Protein AF-A0AA37LDM5-F1 (afdb_monomer_lite)

Structure (mmCIF, N/CA/C/O backbone):
data_AF-A0AA37LDM5-F1
#
_entry.id   AF-A0AA37LDM5-F1
#
loop_
_atom_site.group_PDB
_atom_site.id
_atom_site.type_symbol
_atom_site.label_atom_id
_atom_site.label_alt_id
_atom_site.label_comp_id
_atom_site.label_asym_id
_atom_site.label_entity_id
_atom_site.label_seq_id
_atom_site.pdbx_PDB_ins_code
_atom_site.Cartn_x
_atom_site.Cartn_y
_atom_site.Cartn_z
_atom_site.occupancy
_atom_site.B_iso_or_equiv
_atom_site.auth_seq_id
_atom_site.auth_comp_id
_atom_site.auth_asym_id
_atom_site.auth_atom_id
_atom_site.pdbx_PDB_model_num
ATOM 1 N N . MET A 1 1 ? 12.676 -29.948 -19.948 1.00 47.53 1 MET A N 1
ATOM 2 C CA . MET A 1 1 ? 13.229 -28.910 -19.049 1.00 47.53 1 MET A CA 1
ATOM 3 C C . MET A 1 1 ? 12.174 -27.832 -18.884 1.00 47.53 1 MET A C 1
ATOM 5 O O . MET A 1 1 ? 11.553 -27.519 -19.894 1.00 47.53 1 MET A O 1
ATOM 9 N N . PRO A 1 2 ? 11.917 -27.306 -17.676 1.00 61.34 2 PRO A N 1
ATOM 10 C CA . PRO A 1 2 ? 11.015 -26.173 -17.543 1.00 61.34 2 PRO A CA 1
ATOM 11 C C . PRO A 1 2 ? 11.703 -24.955 -18.166 1.00 61.34 2 PRO A C 1
ATOM 13 O O . PRO A 1 2 ? 12.870 -24.691 -17.882 1.00 61.34 2 PRO A O 1
ATOM 16 N N . SER A 1 3 ? 11.011 -24.267 -19.069 1.00 60.44 3 SER A N 1
ATOM 17 C CA . SER A 1 3 ? 11.489 -23.032 -19.685 1.00 60.44 3 SER A CA 1
ATOM 18 C C . SER A 1 3 ? 11.637 -21.970 -18.599 1.00 60.44 3 SER A C 1
ATOM 20 O O . SER A 1 3 ? 10.639 -21.466 -18.083 1.00 60.44 3 SER A O 1
ATOM 22 N N . VAL A 1 4 ? 12.879 -21.661 -18.225 1.00 72.94 4 VAL A N 1
ATOM 23 C CA . VAL A 1 4 ? 13.186 -20.502 -17.386 1.00 72.94 4 VAL A CA 1
ATOM 24 C C . VAL A 1 4 ? 12.863 -19.275 -18.227 1.00 72.94 4 VAL A C 1
ATOM 26 O O . VAL A 1 4 ? 13.535 -19.007 -19.219 1.00 72.94 4 VAL A O 1
ATOM 29 N N . TRP A 1 5 ? 11.782 -18.587 -17.874 1.00 78.44 5 TRP A N 1
ATOM 30 C CA . TRP A 1 5 ? 11.443 -17.316 -18.491 1.00 78.44 5 TRP A CA 1
ATOM 31 C C . TRP A 1 5 ? 12.471 -16.268 -18.040 1.00 78.44 5 TRP A C 1
ATOM 33 O O . TRP A 1 5 ? 12.741 -16.133 -16.845 1.00 78.44 5 TRP A O 1
ATOM 43 N N . LEU A 1 6 ? 13.078 -15.579 -19.006 1.00 83.06 6 LEU A N 1
ATOM 44 C CA . LEU A 1 6 ? 14.043 -14.503 -18.800 1.00 83.06 6 LEU A CA 1
ATOM 45 C C . LEU A 1 6 ? 13.533 -13.267 -19.548 1.00 83.06 6 LEU A C 1
ATOM 47 O O . LEU A 1 6 ? 13.107 -13.417 -20.693 1.00 83.06 6 LEU A O 1
ATOM 51 N N . PRO A 1 7 ? 13.585 -12.075 -18.936 1.00 85.88 7 PRO A N 1
ATOM 52 C CA . PRO A 1 7 ? 13.215 -10.840 -19.611 1.00 85.88 7 PRO A CA 1
ATOM 53 C C . PRO A 1 7 ? 14.197 -10.528 -20.746 1.00 85.88 7 PRO A C 1
ATOM 55 O O . PRO A 1 7 ? 15.407 -10.725 -20.609 1.00 85.88 7 PRO A O 1
ATOM 58 N N . GLU A 1 8 ? 13.672 -10.012 -21.850 1.00 85.06 8 GLU A N 1
ATOM 59 C CA . GLU A 1 8 ? 14.411 -9.643 -23.057 1.00 85.06 8 GLU A CA 1
ATOM 60 C C . GLU A 1 8 ? 15.287 -8.403 -22.840 1.00 85.06 8 GLU A C 1
ATOM 62 O O . GLU A 1 8 ? 16.332 -8.255 -23.475 1.00 85.06 8 GLU A O 1
ATOM 67 N N . ASN A 1 9 ? 14.883 -7.510 -21.931 1.00 85.88 9 ASN A N 1
ATOM 68 C CA . ASN A 1 9 ? 15.620 -6.296 -21.582 1.00 85.88 9 ASN A CA 1
ATOM 69 C C . ASN A 1 9 ? 15.359 -5.847 -20.133 1.00 85.88 9 ASN A C 1
ATOM 71 O O . ASN A 1 9 ? 14.550 -6.428 -19.400 1.00 85.88 9 ASN A O 1
ATOM 75 N N . GLY A 1 10 ? 16.083 -4.816 -19.686 1.00 86.38 10 GLY A N 1
ATOM 76 C CA . GLY A 1 10 ? 15.958 -4.337 -18.310 1.00 86.38 10 GLY A CA 1
ATOM 77 C C . GLY A 1 10 ? 14.635 -3.626 -18.050 1.00 86.38 10 GLY A C 1
ATOM 78 O O . GLY A 1 10 ? 14.111 -3.732 -16.943 1.00 86.38 10 GLY A O 1
ATOM 79 N N . THR A 1 11 ? 14.057 -2.967 -19.053 1.00 88.31 11 THR A N 1
ATOM 80 C CA . THR A 1 11 ? 12.714 -2.384 -18.949 1.00 88.31 11 THR A CA 1
ATOM 81 C C . THR A 1 11 ? 11.658 -3.440 -18.643 1.00 88.31 11 THR A C 1
ATOM 83 O O . THR A 1 11 ? 10.871 -3.283 -17.709 1.00 88.31 11 THR A O 1
ATOM 86 N N . GLU A 1 12 ? 11.684 -4.557 -19.363 1.00 89.00 12 GLU A N 1
ATOM 87 C CA . GLU A 1 12 ? 10.785 -5.677 -19.129 1.00 89.00 12 GLU A CA 1
ATOM 88 C C . GLU A 1 12 ? 10.995 -6.253 -17.723 1.00 89.00 12 GLU A C 1
ATOM 90 O O . GLU A 1 12 ? 10.038 -6.389 -16.960 1.00 89.00 12 GLU A O 1
ATOM 95 N N . PHE A 1 13 ? 12.247 -6.492 -17.316 1.00 90.25 13 PHE A N 1
ATOM 96 C CA . PHE A 1 13 ? 12.552 -6.934 -15.952 1.00 90.25 13 PHE A CA 1
ATOM 97 C C . PHE A 1 13 ? 11.945 -6.006 -14.886 1.00 90.25 13 PHE A C 1
ATOM 99 O O . PHE A 1 13 ? 11.309 -6.480 -13.942 1.00 90.25 13 PHE A O 1
ATOM 106 N N . LEU A 1 14 ? 12.122 -4.689 -15.033 1.00 90.56 14 LEU A N 1
ATOM 107 C CA . LEU A 1 14 ? 11.607 -3.700 -14.084 1.00 90.56 14 LEU A CA 1
ATOM 108 C C . LEU A 1 14 ? 10.083 -3.709 -14.026 1.00 90.56 14 LEU A C 1
ATOM 110 O O . LEU A 1 14 ? 9.523 -3.622 -12.934 1.00 90.56 14 LEU A O 1
ATOM 114 N N . HIS A 1 15 ? 9.418 -3.871 -15.169 1.00 91.81 15 HIS A N 1
ATOM 115 C CA . HIS A 1 15 ? 7.968 -3.996 -15.228 1.00 91.81 15 HIS A CA 1
ATOM 116 C C . HIS A 1 15 ? 7.477 -5.185 -14.388 1.00 91.81 15 HIS A C 1
ATOM 118 O O . HIS A 1 15 ? 6.611 -5.028 -13.519 1.00 91.81 15 HIS A O 1
ATOM 124 N N . TYR A 1 16 ? 8.053 -6.375 -14.601 1.00 91.25 16 TYR A N 1
ATOM 125 C CA . TYR A 1 16 ? 7.683 -7.570 -13.835 1.00 91.25 16 TYR A CA 1
ATOM 126 C C . TYR A 1 16 ? 8.035 -7.440 -12.357 1.00 91.25 16 TYR A C 1
ATOM 128 O O . TYR A 1 16 ? 7.239 -7.832 -11.505 1.00 91.25 16 TYR A O 1
ATOM 136 N N . PHE A 1 17 ? 9.189 -6.853 -12.040 1.00 91.56 17 PHE A N 1
ATOM 137 C CA . PHE A 1 17 ? 9.592 -6.604 -10.663 1.00 91.56 17 PHE A CA 1
ATOM 138 C C . PHE A 1 17 ? 8.591 -5.693 -9.939 1.00 91.56 17 PHE A C 1
ATOM 140 O O . PHE A 1 17 ? 8.071 -6.078 -8.891 1.00 91.56 17 PHE A O 1
ATOM 147 N N . ILE A 1 18 ? 8.264 -4.523 -10.502 1.00 93.38 18 ILE A N 1
ATOM 148 C CA . ILE A 1 18 ? 7.307 -3.579 -9.899 1.00 93.38 18 ILE A CA 1
ATOM 149 C C . ILE A 1 18 ? 5.932 -4.239 -9.758 1.00 93.38 18 ILE A C 1
ATOM 151 O O . ILE A 1 18 ? 5.321 -4.154 -8.694 1.00 93.38 18 ILE A O 1
ATOM 155 N N . SER A 1 19 ? 5.474 -4.956 -10.786 1.00 92.44 19 SER A N 1
ATOM 156 C CA . SER A 1 19 ? 4.191 -5.668 -10.762 1.00 92.44 19 SER A CA 1
ATOM 157 C C . SER A 1 19 ? 4.141 -6.760 -9.689 1.00 92.44 19 SER A C 1
ATOM 159 O O . SER A 1 19 ? 3.149 -6.890 -8.970 1.00 92.44 19 SER A O 1
ATOM 161 N N . HIS A 1 20 ? 5.221 -7.525 -9.522 1.00 93.25 20 HIS A N 1
ATOM 162 C CA . HIS A 1 20 ? 5.301 -8.559 -8.494 1.00 93.25 20 HIS A CA 1
ATOM 163 C C . HIS A 1 20 ? 5.306 -7.953 -7.086 1.00 93.25 20 HIS A C 1
ATOM 165 O O . HIS A 1 20 ? 4.550 -8.383 -6.212 1.00 93.25 20 HIS A O 1
ATOM 171 N N . VAL A 1 21 ? 6.103 -6.902 -6.872 1.00 94.31 21 VAL A N 1
ATOM 172 C CA . VAL A 1 21 ? 6.137 -6.178 -5.596 1.00 94.31 21 VAL A CA 1
ATOM 173 C C . VAL A 1 21 ? 4.767 -5.560 -5.293 1.00 94.31 21 VAL A C 1
ATOM 175 O O . VAL A 1 21 ? 4.311 -5.652 -4.153 1.00 94.31 21 VAL A O 1
ATOM 178 N N . LYS A 1 22 ? 4.070 -5.013 -6.303 1.00 94.75 22 LYS A N 1
ATOM 179 C CA . LYS A 1 22 ? 2.686 -4.522 -6.190 1.00 94.75 22 LYS A CA 1
ATOM 180 C C . LYS A 1 22 ? 1.765 -5.603 -5.643 1.00 94.75 22 LYS A C 1
ATOM 182 O O . LYS A 1 22 ? 1.091 -5.384 -4.642 1.00 94.75 22 LYS A O 1
ATOM 187 N N . SER A 1 23 ? 1.759 -6.769 -6.286 1.00 94.88 23 SER A N 1
ATOM 188 C CA . SER A 1 23 ? 0.888 -7.884 -5.913 1.00 94.88 23 SER A CA 1
ATOM 189 C C . SER A 1 23 ? 1.120 -8.333 -4.471 1.00 94.88 23 SER A C 1
ATOM 191 O O . SER A 1 23 ? 0.160 -8.559 -3.738 1.00 94.88 23 SER A O 1
ATOM 193 N N . ASN A 1 24 ? 2.381 -8.421 -4.043 1.00 95.25 24 ASN A N 1
ATOM 194 C CA . ASN A 1 24 ? 2.719 -8.813 -2.675 1.00 95.25 24 ASN A CA 1
ATOM 195 C C . ASN A 1 24 ? 2.246 -7.775 -1.649 1.00 95.25 24 ASN A C 1
ATOM 197 O O . ASN A 1 24 ? 1.710 -8.144 -0.606 1.00 95.25 24 ASN A O 1
ATOM 201 N N . TRP A 1 25 ? 2.398 -6.484 -1.952 1.00 94.94 25 TRP A N 1
ATOM 202 C CA . TRP A 1 25 ? 1.883 -5.414 -1.098 1.00 94.94 25 TRP A CA 1
ATOM 203 C C . TRP A 1 25 ? 0.362 -5.424 -0.998 1.00 94.94 25 TRP A C 1
ATOM 205 O O . TRP A 1 25 ? -0.169 -5.298 0.101 1.00 94.94 25 TRP A O 1
ATOM 215 N N . LEU A 1 26 ? -0.341 -5.607 -2.115 1.00 94.25 26 LEU A N 1
ATOM 216 C CA . LEU A 1 26 ? -1.801 -5.678 -2.110 1.00 94.25 26 LEU A CA 1
ATOM 217 C C . LEU A 1 26 ? -2.294 -6.872 -1.287 1.00 94.25 26 LEU A C 1
ATOM 219 O O . LEU A 1 26 ? -3.147 -6.690 -0.425 1.00 94.25 26 LEU A O 1
ATOM 2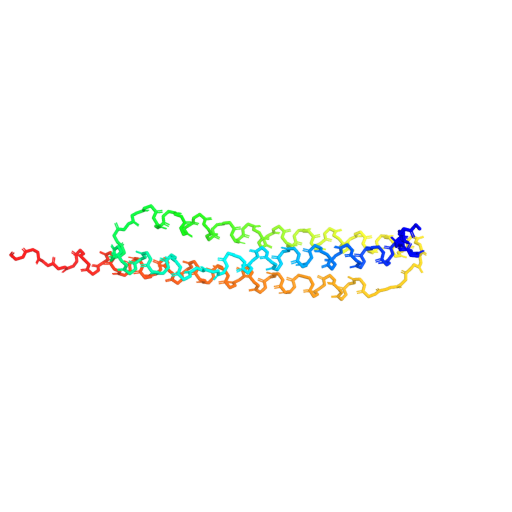23 N N . ALA A 1 27 ? -1.693 -8.052 -1.467 1.00 93.12 27 ALA A N 1
ATOM 224 C CA . ALA A 1 27 ? -2.016 -9.233 -0.667 1.00 93.12 27 ALA A CA 1
ATOM 225 C C . ALA A 1 27 ? -1.743 -9.012 0.830 1.00 93.12 27 ALA A C 1
ATOM 227 O O . ALA A 1 27 ? -2.547 -9.408 1.675 1.00 93.12 27 ALA A O 1
ATOM 228 N N . TYR A 1 28 ? -0.635 -8.343 1.167 1.00 91.31 28 TYR A N 1
ATOM 229 C CA . TYR A 1 28 ? -0.334 -7.960 2.544 1.00 91.31 28 TYR A CA 1
ATOM 230 C C . TYR A 1 28 ? -1.405 -7.021 3.110 1.00 91.31 28 TYR A C 1
ATOM 232 O O . TYR A 1 28 ? -1.925 -7.281 4.193 1.00 91.31 28 TYR A O 1
ATOM 240 N N . CYS A 1 29 ? -1.767 -5.959 2.386 1.00 91.06 29 CYS A N 1
ATOM 241 C CA . CYS A 1 29 ? -2.806 -5.030 2.820 1.00 91.06 29 CYS A CA 1
ATOM 242 C C . CYS A 1 29 ? -4.161 -5.725 2.986 1.00 91.06 29 CYS A C 1
ATOM 244 O O . CYS A 1 29 ? -4.822 -5.515 3.995 1.00 91.06 29 CYS A O 1
ATOM 246 N N . ASP A 1 30 ? -4.554 -6.584 2.047 1.00 89.38 30 ASP A N 1
ATOM 247 C CA . ASP A 1 30 ? -5.822 -7.316 2.108 1.00 89.38 30 ASP A CA 1
ATOM 248 C C . ASP A 1 30 ? -5.884 -8.266 3.311 1.00 89.38 30 ASP A C 1
ATOM 250 O O . ASP A 1 30 ? -6.915 -8.348 3.978 1.00 89.38 30 ASP A O 1
ATOM 254 N N . ALA A 1 31 ? -4.769 -8.916 3.658 1.00 86.62 31 ALA A N 1
ATOM 255 C CA . ALA A 1 31 ? -4.682 -9.751 4.855 1.00 86.62 31 ALA A CA 1
ATOM 256 C C . ALA A 1 31 ? -4.842 -8.950 6.162 1.00 86.62 31 ALA A C 1
ATOM 258 O O . ALA A 1 31 ? -5.332 -9.493 7.150 1.00 86.62 31 ALA A O 1
ATOM 259 N N . HIS A 1 32 ? -4.458 -7.669 6.169 1.00 83.62 32 HIS A N 1
ATOM 260 C CA . HIS A 1 32 ? -4.577 -6.785 7.336 1.00 83.62 32 HIS A CA 1
ATOM 261 C C . HIS A 1 32 ? -5.881 -5.972 7.345 1.00 83.62 32 HIS A C 1
ATOM 263 O O . HIS A 1 32 ? -6.305 -5.520 8.401 1.00 83.62 32 HIS A O 1
ATOM 269 N N . LEU A 1 33 ? -6.565 -5.837 6.202 1.00 74.00 33 LEU A N 1
ATOM 270 C CA . LEU A 1 33 ? -7.911 -5.255 6.109 1.00 74.00 33 LEU A CA 1
ATOM 271 C C . LEU A 1 33 ? -8.993 -6.174 6.699 1.00 74.00 33 LEU A C 1
ATOM 273 O O . LEU A 1 33 ? -10.123 -5.728 6.893 1.00 74.00 33 LEU A O 1
ATOM 277 N N . ALA A 1 34 ? -8.674 -7.438 7.006 1.00 60.22 34 ALA A N 1
ATOM 278 C CA . ALA A 1 34 ? -9.574 -8.437 7.598 1.00 60.22 34 ALA A CA 1
ATOM 279 C C . ALA A 1 34 ? -9.930 -8.156 9.076 1.00 60.22 34 ALA A C 1
ATOM 281 O O . ALA A 1 34 ? -10.088 -9.058 9.903 1.00 60.22 34 ALA A O 1
ATOM 282 N N . ASP A 1 35 ? -10.110 -6.885 9.404 1.00 64.44 35 ASP A N 1
ATOM 283 C CA . ASP A 1 35 ? -10.212 -6.351 10.749 1.00 64.44 35 ASP A CA 1
ATOM 284 C C . ASP A 1 35 ? -11.635 -6.398 11.344 1.00 64.44 35 ASP A C 1
ATOM 286 O O . ASP A 1 35 ? -12.040 -5.672 12.256 1.00 64.44 35 ASP A O 1
ATOM 290 N N . VAL A 1 36 ? -12.440 -7.332 10.837 1.00 60.94 36 VAL A N 1
ATOM 291 C CA . VAL A 1 36 ? -13.718 -7.705 11.456 1.00 60.94 36 VAL A CA 1
ATOM 292 C C . VAL A 1 36 ? -13.479 -8.192 12.891 1.00 60.94 36 VAL A C 1
ATOM 294 O O . VAL A 1 36 ? -14.352 -8.069 13.752 1.00 60.94 36 VAL A O 1
ATOM 297 N N . ASN A 1 37 ? -12.287 -8.728 13.164 1.00 69.56 37 ASN A N 1
ATOM 298 C CA . ASN A 1 37 ? -11.924 -9.238 14.473 1.00 69.56 37 ASN A CA 1
ATOM 299 C C . ASN A 1 37 ? -11.639 -8.126 15.496 1.00 69.56 37 ASN A C 1
ATOM 301 O O . ASN A 1 37 ? -12.166 -8.263 16.600 1.00 69.56 37 ASN A O 1
ATOM 305 N N . LEU A 1 38 ? -10.925 -7.027 15.182 1.00 73.50 38 LEU A N 1
ATOM 306 C CA . LEU A 1 38 ? -10.717 -5.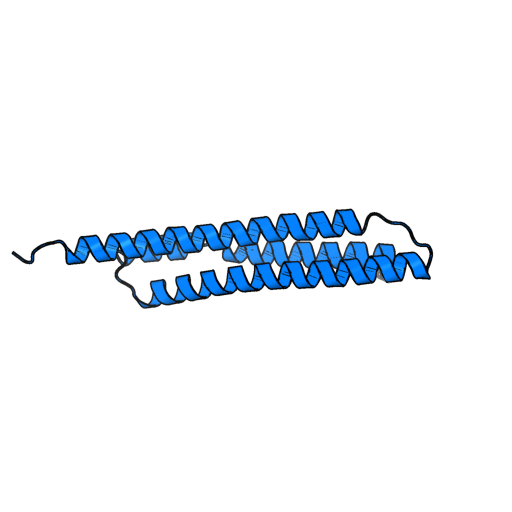964 16.183 1.00 73.50 38 LEU A CA 1
ATOM 307 C C . LEU A 1 38 ? -12.011 -5.190 16.443 1.00 73.50 38 LEU A C 1
ATOM 309 O O . LEU A 1 38 ? -12.342 -4.957 17.603 1.00 73.50 38 LEU A O 1
ATOM 313 N N . ARG A 1 39 ? -12.832 -4.898 15.417 1.00 72.19 39 ARG A N 1
ATOM 314 C CA . ARG A 1 39 ? -14.178 -4.321 15.647 1.00 72.19 39 ARG A CA 1
ATOM 315 C C . ARG A 1 39 ? -15.027 -5.202 16.567 1.00 72.19 39 ARG A C 1
ATOM 317 O O . ARG A 1 39 ? -15.653 -4.697 17.498 1.00 72.19 39 ARG A O 1
ATOM 324 N N . ARG A 1 40 ? -15.035 -6.522 16.346 1.00 75.62 40 ARG A N 1
ATOM 325 C CA . ARG A 1 40 ? -15.748 -7.468 17.219 1.00 75.62 40 ARG A CA 1
ATOM 326 C C . ARG A 1 40 ? -15.171 -7.472 18.636 1.00 75.62 40 ARG A C 1
ATOM 328 O O . ARG A 1 40 ? -15.940 -7.528 19.589 1.00 75.62 40 ARG A O 1
ATOM 335 N N . GLN A 1 41 ? -13.850 -7.391 18.789 1.00 77.62 41 GLN A N 1
ATOM 336 C CA . GLN A 1 41 ? -13.204 -7.297 20.100 1.00 77.62 41 GLN A CA 1
ATOM 337 C C . GLN A 1 41 ? -13.574 -6.007 20.837 1.00 77.62 41 GLN A C 1
ATOM 339 O O . GLN A 1 41 ? -13.887 -6.085 22.021 1.00 77.62 41 GLN A O 1
ATOM 344 N N . VAL A 1 42 ? -13.626 -4.851 20.164 1.00 76.25 42 VAL A N 1
ATOM 345 C CA . VAL A 1 42 ? -14.103 -3.592 20.770 1.00 76.25 42 VAL A CA 1
ATOM 346 C C . VAL A 1 42 ? -15.530 -3.743 21.282 1.00 76.25 42 VAL A C 1
ATOM 348 O O . VAL A 1 42 ? -15.803 -3.399 22.428 1.00 76.25 42 VAL A O 1
ATOM 351 N N . ILE A 1 43 ? -16.432 -4.291 20.461 1.00 74.00 43 ILE A N 1
ATOM 352 C CA . ILE A 1 43 ? -17.833 -4.503 20.854 1.00 74.00 43 ILE A CA 1
ATOM 353 C C . ILE A 1 43 ? -17.914 -5.458 22.053 1.00 74.00 43 ILE A C 1
ATOM 355 O O . ILE A 1 43 ? -18.578 -5.155 23.039 1.00 74.00 43 ILE A O 1
ATOM 359 N N . ASN A 1 44 ? -17.200 -6.586 22.004 1.00 79.38 44 ASN A N 1
ATOM 360 C CA . ASN A 1 44 ? -17.236 -7.602 23.059 1.00 79.38 44 ASN A CA 1
ATOM 361 C C . ASN A 1 44 ? -16.598 -7.131 24.375 1.00 79.38 44 ASN A C 1
ATOM 363 O O . ASN A 1 44 ? -17.042 -7.529 25.447 1.00 79.38 44 ASN A O 1
ATOM 367 N N . SER A 1 45 ? -15.560 -6.297 24.300 1.00 79.00 45 SER A N 1
ATOM 368 C CA . SER A 1 45 ? -14.898 -5.694 25.465 1.00 79.00 45 SER A CA 1
ATOM 369 C C . SER A 1 45 ? -15.574 -4.403 25.933 1.00 79.00 45 SER A C 1
ATOM 371 O O . SER A 1 45 ? -15.107 -3.781 26.887 1.00 79.00 45 SER A O 1
ATOM 373 N N . ASN A 1 46 ? -16.651 -3.976 25.262 1.00 73.62 46 ASN A N 1
ATOM 374 C CA . ASN A 1 46 ? -17.333 -2.703 25.486 1.00 73.62 46 ASN A CA 1
ATOM 375 C C . ASN A 1 46 ? -16.356 -1.506 25.511 1.00 73.62 46 ASN A C 1
ATOM 377 O O . ASN A 1 46 ? -16.434 -0.629 26.372 1.00 73.62 46 ASN A O 1
ATOM 381 N N . GLY A 1 47 ? -15.350 -1.539 24.628 1.00 70.50 47 GLY A N 1
ATOM 382 C CA . GLY A 1 47 ? -14.287 -0.533 24.531 1.00 70.50 47 GLY A CA 1
ATOM 383 C C . GLY A 1 47 ? -13.407 -0.385 25.777 1.00 70.50 47 GLY A C 1
ATOM 384 O O . GLY A 1 47 ? -12.720 0.622 25.913 1.00 70.50 47 GLY A O 1
ATOM 385 N N . SER A 1 48 ? -13.432 -1.350 26.700 1.00 75.06 48 SER A N 1
ATOM 386 C CA . SER A 1 48 ? -12.719 -1.257 27.980 1.00 75.06 48 SER A CA 1
ATOM 387 C C . SER A 1 48 ? -11.332 -1.902 27.964 1.00 75.06 48 SER A C 1
A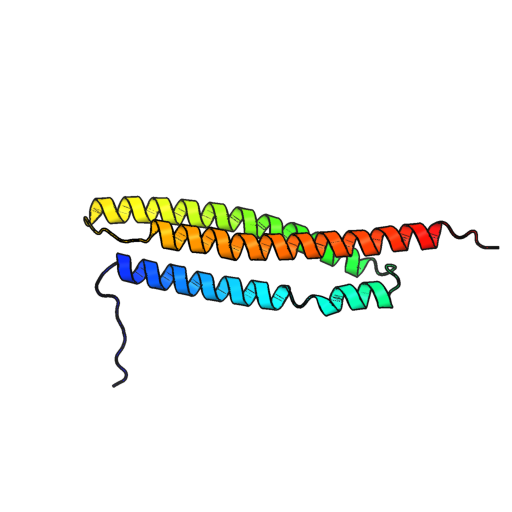TOM 389 O O . SER A 1 48 ? -10.646 -1.845 28.980 1.00 75.06 48 SER A O 1
ATOM 391 N N . ASP A 1 49 ? -10.917 -2.511 26.848 1.00 81.00 49 ASP A N 1
ATOM 392 C CA . ASP A 1 49 ? -9.603 -3.145 26.704 1.00 81.00 49 ASP A CA 1
ATOM 393 C C . ASP A 1 49 ? -8.510 -2.113 26.338 1.00 81.00 49 ASP A C 1
ATOM 395 O O . ASP A 1 49 ? -8.478 -1.621 25.204 1.00 81.00 49 ASP A O 1
ATOM 399 N N . PRO A 1 50 ? -7.579 -1.780 27.255 1.00 75.06 50 PRO A N 1
ATOM 400 C CA . PRO A 1 50 ? -6.513 -0.820 26.983 1.00 75.06 50 PRO A CA 1
ATOM 401 C C . PRO A 1 50 ? -5.432 -1.376 26.048 1.00 75.06 50 PRO A C 1
ATOM 403 O O . PRO A 1 50 ? -4.742 -0.598 25.390 1.00 75.06 50 PRO A O 1
ATOM 406 N N . GLN A 1 51 ? -5.252 -2.702 25.989 1.00 81.12 51 GLN A N 1
ATOM 407 C CA . GLN A 1 51 ? -4.262 -3.317 25.099 1.00 81.12 51 GLN A CA 1
ATOM 408 C C . GLN A 1 51 ? -4.691 -3.152 23.643 1.00 81.12 51 GLN A C 1
ATOM 410 O O . GLN A 1 51 ? -3.873 -2.785 22.804 1.00 81.12 51 GLN A O 1
ATOM 415 N N . LEU A 1 52 ? -5.989 -3.305 23.379 1.00 79.75 52 LEU A N 1
ATOM 416 C CA . LEU A 1 52 ? -6.587 -3.073 22.069 1.00 79.75 52 LEU A CA 1
ATOM 417 C C . LEU A 1 52 ? -6.368 -1.637 21.572 1.00 79.75 52 LEU A C 1
ATOM 419 O O . LEU A 1 52 ? -5.996 -1.438 20.418 1.00 79.75 52 LEU A O 1
ATOM 423 N N . LEU A 1 53 ? -6.532 -0.632 22.442 1.00 80.62 53 LEU A N 1
ATOM 424 C CA . LEU A 1 53 ? -6.248 0.763 22.087 1.00 80.62 53 LEU A CA 1
ATOM 425 C C . LEU A 1 53 ? -4.775 0.971 21.705 1.00 80.62 53 LEU A C 1
ATOM 427 O O . LEU A 1 53 ? -4.494 1.633 20.707 1.00 80.62 53 LEU A O 1
ATOM 431 N N . ASN A 1 54 ? -3.843 0.400 22.472 1.00 82.88 54 ASN A N 1
ATOM 432 C CA . ASN A 1 54 ? -2.416 0.503 22.168 1.00 82.88 54 ASN A CA 1
ATOM 433 C C . ASN A 1 54 ? -2.082 -0.143 20.819 1.00 82.88 54 ASN A C 1
ATOM 435 O O . ASN A 1 54 ? -1.411 0.487 20.006 1.00 82.88 54 ASN A O 1
ATOM 439 N N . THR A 1 55 ? -2.605 -1.342 20.542 1.00 84.12 55 THR A N 1
ATOM 440 C CA . THR A 1 55 ? -2.418 -2.015 19.247 1.00 84.12 55 THR A CA 1
ATOM 441 C C . THR A 1 55 ? -2.940 -1.168 18.087 1.00 84.12 55 THR A C 1
ATOM 443 O O . THR A 1 55 ? -2.242 -0.999 17.094 1.00 84.12 55 THR A O 1
ATOM 446 N N . LEU A 1 56 ? -4.119 -0.556 18.222 1.00 82.44 56 LEU A N 1
ATOM 447 C CA . LEU A 1 56 ? -4.685 0.295 17.170 1.00 82.44 56 LEU A CA 1
ATOM 448 C C . LEU A 1 56 ? -3.859 1.566 16.917 1.00 82.44 56 LEU A C 1
ATOM 450 O O . LEU A 1 56 ? -3.735 2.006 15.773 1.00 82.44 56 LEU A O 1
ATOM 454 N N 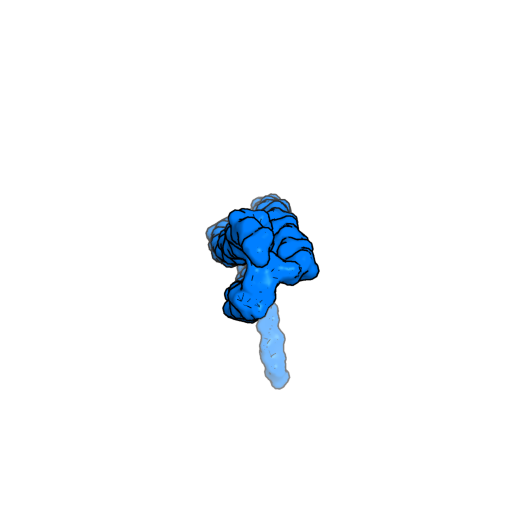. LEU A 1 57 ? -3.290 2.162 17.970 1.00 84.81 57 LEU A N 1
ATOM 455 C CA . LEU A 1 57 ? -2.389 3.311 17.845 1.00 84.81 57 LEU A CA 1
ATOM 456 C C . LEU A 1 57 ? -1.068 2.920 17.167 1.00 84.81 57 LEU A C 1
ATOM 458 O O . LEU A 1 57 ? -0.571 3.660 16.315 1.00 84.81 57 LEU A O 1
ATOM 462 N N . GLU A 1 58 ? -0.515 1.758 17.516 1.00 89.06 58 GLU A N 1
ATOM 463 C CA . GLU A 1 58 ? 0.672 1.195 16.865 1.00 89.06 58 GLU A CA 1
ATOM 464 C C . GLU A 1 58 ? 0.417 0.903 15.382 1.00 89.06 58 GLU A C 1
ATOM 466 O O . GLU A 1 58 ? 1.246 1.255 14.538 1.00 89.06 58 GLU A O 1
ATOM 471 N N . ASP A 1 59 ? -0.746 0.340 15.050 1.00 86.94 59 ASP A N 1
ATOM 472 C CA . ASP A 1 59 ? -1.160 0.088 13.671 1.00 86.94 59 ASP A CA 1
ATOM 473 C C . ASP A 1 59 ? -1.296 1.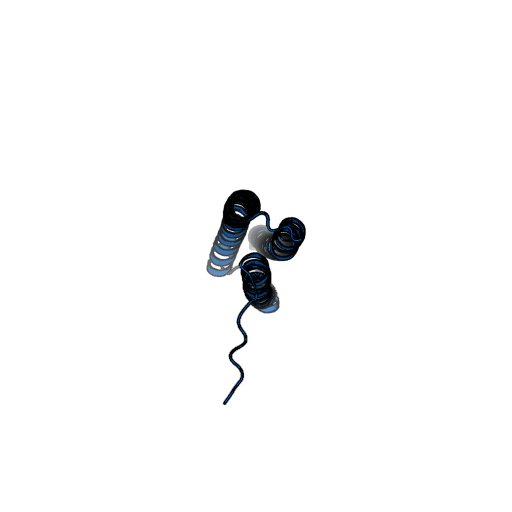393 12.877 1.00 86.94 59 ASP A C 1
ATOM 475 O O . ASP A 1 59 ? -0.714 1.512 11.798 1.00 86.94 59 ASP A O 1
ATOM 479 N N . GLY A 1 60 ? -1.948 2.423 13.429 1.00 86.25 60 GLY A N 1
ATOM 480 C CA . GLY A 1 60 ? -2.029 3.741 12.785 1.00 86.25 60 GLY A CA 1
ATOM 481 C C . GLY A 1 60 ? -0.646 4.335 12.476 1.00 86.25 60 GLY A C 1
ATOM 482 O O . GLY A 1 60 ? -0.368 4.770 11.355 1.00 86.25 60 GLY A O 1
ATOM 483 N N . LEU A 1 61 ? 0.285 4.279 13.438 1.00 89.94 61 LEU A N 1
ATOM 484 C CA . LEU A 1 61 ? 1.671 4.715 13.218 1.00 89.94 61 LEU A CA 1
ATOM 485 C C . LEU A 1 61 ? 2.379 3.887 12.137 1.00 89.94 61 LEU A C 1
ATOM 487 O O . LEU A 1 61 ? 3.129 4.433 11.318 1.00 89.94 61 LEU A O 1
ATOM 491 N N . LYS A 1 62 ? 2.145 2.575 12.115 1.00 92.56 62 LYS A N 1
ATOM 492 C CA . LYS A 1 62 ? 2.711 1.657 11.126 1.00 92.56 62 LYS A CA 1
ATOM 493 C C . LYS A 1 62 ? 2.229 1.988 9.712 1.00 92.56 62 LYS A C 1
ATOM 495 O O . LYS A 1 62 ? 3.063 2.059 8.805 1.00 92.56 62 LYS A O 1
ATOM 500 N N . TRP A 1 63 ? 0.939 2.256 9.515 1.00 92.88 63 TRP A N 1
ATOM 501 C CA . TRP A 1 63 ? 0.384 2.608 8.201 1.00 92.88 63 TRP A CA 1
ATOM 502 C C . TRP A 1 63 ? 0.940 3.929 7.674 1.00 92.88 63 TRP A C 1
ATOM 504 O O . TRP A 1 63 ? 1.373 3.997 6.520 1.00 92.88 63 TRP A O 1
ATOM 514 N N . LEU A 1 64 ? 1.053 4.944 8.535 1.00 90.69 64 LEU A N 1
ATOM 515 C CA . LEU A 1 64 ? 1.695 6.215 8.189 1.00 90.69 64 LEU A CA 1
ATOM 516 C C . LEU A 1 64 ? 3.161 6.026 7.779 1.00 90.69 64 LEU A C 1
ATOM 518 O O . LEU A 1 64 ? 3.616 6.596 6.782 1.00 90.69 64 LEU A O 1
ATOM 522 N N . ASN A 1 65 ? 3.904 5.196 8.512 1.00 94.69 65 ASN A N 1
ATOM 523 C CA . ASN A 1 65 ? 5.291 4.886 8.178 1.00 94.69 65 ASN A CA 1
ATOM 524 C C . ASN A 1 65 ? 5.393 4.178 6.816 1.00 94.69 65 ASN A C 1
ATOM 526 O O . ASN A 1 65 ? 6.213 4.558 5.978 1.00 94.69 65 ASN A O 1
ATOM 530 N N . TYR A 1 66 ? 4.523 3.204 6.539 1.00 95.31 66 TYR A N 1
ATOM 531 C CA . TYR A 1 66 ? 4.471 2.548 5.230 1.00 95.31 66 TYR A CA 1
ATOM 532 C C . TYR A 1 66 ? 4.110 3.514 4.104 1.00 95.31 66 TYR A C 1
ATOM 534 O O . TYR A 1 66 ? 4.738 3.460 3.047 1.00 95.31 66 TYR A O 1
ATOM 542 N N . ARG A 1 67 ? 3.197 4.466 4.329 1.00 94.06 67 ARG A N 1
ATOM 543 C CA . ARG A 1 67 ? 2.862 5.503 3.342 1.00 94.06 67 ARG A CA 1
ATOM 544 C C . ARG A 1 67 ? 4.075 6.364 2.989 1.00 94.06 67 ARG A C 1
ATOM 546 O O . ARG A 1 67 ? 4.341 6.613 1.812 1.00 94.06 67 ARG A O 1
ATOM 553 N N . GLN A 1 68 ? 4.859 6.764 3.991 1.00 95.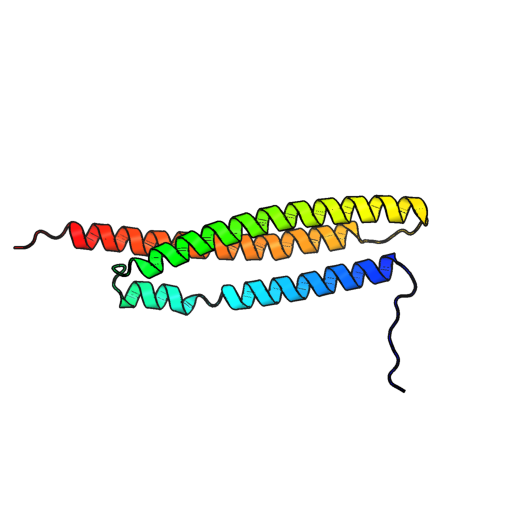06 68 GLN A N 1
ATOM 554 C CA . GLN A 1 68 ? 6.100 7.515 3.777 1.00 95.06 68 GLN A CA 1
ATOM 555 C C . GLN A 1 68 ? 7.160 6.685 3.044 1.00 95.06 68 GLN A C 1
ATOM 557 O O . GLN A 1 68 ? 7.823 7.185 2.131 1.00 95.06 68 GLN A O 1
ATOM 562 N N . GLN A 1 69 ? 7.331 5.418 3.428 1.00 95.38 69 GLN A N 1
ATOM 563 C CA . GLN A 1 69 ? 8.280 4.515 2.778 1.00 95.38 69 GLN A CA 1
ATOM 564 C C . GLN A 1 69 ? 7.903 4.245 1.323 1.00 95.38 69 GLN A C 1
ATOM 566 O O . GLN A 1 69 ? 8.790 4.259 0.472 1.00 95.38 69 GLN A O 1
ATOM 571 N N . LEU A 1 70 ? 6.609 4.090 1.025 1.00 96.00 70 LEU A N 1
ATOM 572 C CA . LEU A 1 70 ? 6.094 3.938 -0.331 1.00 96.00 70 LEU A CA 1
ATOM 573 C C . LEU A 1 70 ? 6.504 5.129 -1.205 1.00 96.00 70 LEU A C 1
ATOM 575 O O . LEU A 1 70 ? 7.085 4.925 -2.265 1.00 96.00 70 LEU A O 1
ATOM 579 N N . GLY A 1 71 ? 6.295 6.364 -0.735 1.00 95.44 71 GLY A N 1
ATOM 580 C CA . GLY A 1 71 ? 6.704 7.567 -1.472 1.00 95.44 71 GLY A CA 1
ATOM 581 C C . GLY A 1 71 ? 8.219 7.664 -1.693 1.00 95.44 71 GLY A C 1
ATOM 582 O O . GLY A 1 71 ? 8.680 8.014 -2.780 1.00 95.44 71 GLY A O 1
ATOM 583 N N . ARG A 1 72 ? 9.025 7.299 -0.688 1.00 96.25 72 ARG A N 1
ATOM 584 C CA . ARG A 1 72 ? 10.494 7.256 -0.828 1.00 96.25 72 ARG A CA 1
ATOM 585 C C . ARG A 1 72 ? 10.939 6.191 -1.827 1.00 96.25 72 ARG A C 1
ATOM 587 O O . ARG A 1 72 ? 11.862 6.429 -2.603 1.00 96.25 72 ARG A O 1
ATOM 594 N N . PHE A 1 73 ? 10.312 5.021 -1.788 1.00 93.56 73 PHE A N 1
ATOM 595 C CA . PHE A 1 73 ? 10.600 3.913 -2.687 1.00 93.56 73 PHE A CA 1
ATOM 596 C C . PHE A 1 73 ? 10.268 4.279 -4.134 1.00 93.56 73 PHE A C 1
ATOM 598 O O . PHE A 1 73 ? 11.130 4.144 -5.000 1.00 93.56 73 PHE A O 1
ATOM 605 N N . THR A 1 74 ? 9.076 4.824 -4.393 1.00 95.06 74 THR A N 1
ATOM 606 C CA . THR A 1 74 ? 8.683 5.220 -5.750 1.00 95.06 74 THR A CA 1
ATOM 607 C C . THR A 1 74 ? 9.536 6.359 -6.285 1.00 95.06 74 THR A C 1
ATOM 609 O O . THR A 1 74 ? 9.956 6.301 -7.434 1.00 95.06 74 THR A O 1
ATOM 612 N N . SER A 1 75 ? 9.911 7.337 -5.456 1.00 95.94 75 SER A N 1
ATOM 613 C CA . SER A 1 75 ? 10.871 8.367 -5.874 1.00 95.94 75 SER A CA 1
ATOM 614 C C . SER A 1 75 ? 12.202 7.757 -6.326 1.00 95.94 75 SER A C 1
ATOM 616 O O . SER A 1 75 ? 12.687 8.081 -7.407 1.00 95.94 75 SER A O 1
ATOM 618 N N . LYS A 1 76 ? 12.770 6.831 -5.541 1.00 95.69 76 LYS A N 1
ATOM 619 C CA . LYS A 1 76 ? 14.044 6.176 -5.879 1.00 95.69 76 LYS A CA 1
ATOM 620 C C . LYS A 1 76 ? 13.953 5.332 -7.149 1.00 95.69 76 LYS A C 1
ATOM 622 O O . LYS A 1 76 ? 14.880 5.359 -7.955 1.00 95.69 76 LYS A O 1
ATOM 627 N N . ILE A 1 77 ? 12.862 4.587 -7.334 1.00 93.62 77 ILE A N 1
ATOM 628 C CA . ILE A 1 77 ? 12.658 3.803 -8.558 1.00 93.62 77 ILE A CA 1
ATOM 629 C C . ILE A 1 77 ? 12.511 4.724 -9.765 1.00 93.62 77 ILE A C 1
ATOM 631 O O . ILE A 1 77 ? 13.116 4.455 -10.797 1.00 93.62 77 ILE A O 1
ATOM 635 N N . ARG A 1 78 ? 11.782 5.834 -9.639 1.00 94.62 78 ARG A N 1
ATOM 636 C CA . ARG A 1 78 ? 11.636 6.806 -10.725 1.00 94.62 78 ARG A CA 1
ATOM 637 C C . ARG A 1 78 ? 12.982 7.391 -11.153 1.00 94.62 78 ARG A C 1
ATOM 639 O O . ARG A 1 78 ? 13.269 7.472 -12.345 1.00 94.62 78 ARG A O 1
ATOM 646 N N . ASP A 1 79 ? 13.834 7.750 -10.195 1.00 94.69 79 ASP A N 1
ATOM 647 C CA . ASP A 1 79 ? 15.187 8.240 -10.486 1.00 94.69 79 ASP A CA 1
ATOM 648 C C . ASP A 1 79 ? 16.035 7.175 -11.195 1.00 94.69 79 ASP A C 1
ATOM 650 O O . ASP A 1 79 ? 16.764 7.473 -12.147 1.00 94.69 79 ASP A O 1
ATOM 654 N N . PHE A 1 80 ? 15.896 5.914 -10.777 1.00 92.44 80 PHE A N 1
ATOM 655 C CA . PHE A 1 80 ? 16.539 4.785 -11.437 1.00 92.44 80 PHE A CA 1
ATOM 656 C C . PHE A 1 80 ? 16.040 4.591 -12.876 1.00 92.44 80 PHE A C 1
ATOM 658 O O . PHE A 1 80 ? 16.870 4.517 -13.781 1.00 92.44 80 PHE A O 1
ATOM 665 N N . ILE A 1 81 ? 14.722 4.574 -13.109 1.00 91.38 81 ILE A N 1
ATOM 666 C CA . ILE A 1 81 ? 14.109 4.434 -14.442 1.00 91.38 81 ILE A CA 1
ATOM 667 C C . ILE A 1 81 ? 14.629 5.522 -15.381 1.00 91.38 81 ILE A C 1
ATOM 669 O O . ILE A 1 81 ? 15.066 5.217 -16.490 1.00 91.38 81 ILE A O 1
ATOM 673 N N . LYS A 1 82 ? 14.656 6.782 -14.932 1.00 91.06 82 LYS A N 1
ATOM 674 C CA . LYS A 1 82 ? 15.167 7.909 -15.729 1.00 91.06 82 LYS A CA 1
ATOM 675 C C . LYS A 1 82 ? 16.640 7.738 -16.094 1.00 91.06 82 LYS A C 1
ATOM 677 O O . LYS A 1 82 ? 17.023 7.955 -17.243 1.00 91.06 82 LYS A O 1
ATOM 682 N N . SER A 1 83 ? 17.468 7.346 -15.124 1.00 91.19 83 SER A N 1
ATOM 683 C CA . SER A 1 83 ? 18.898 7.094 -15.340 1.00 91.19 83 SER A CA 1
ATOM 684 C C . SER A 1 83 ? 19.130 5.940 -16.321 1.00 91.19 83 SER A C 1
ATOM 686 O O . SER A 1 83 ? 19.928 6.055 -17.252 1.00 91.19 83 SER A O 1
ATOM 688 N N . TYR A 1 84 ? 18.384 4.850 -16.147 1.00 89.12 84 TYR A N 1
ATOM 689 C CA . TYR A 1 84 ? 18.460 3.656 -16.976 1.00 89.12 84 TYR A CA 1
ATOM 690 C C . TYR A 1 84 ? 18.017 3.934 -18.420 1.00 89.12 84 TYR A C 1
ATOM 692 O O . TYR A 1 84 ? 18.791 3.698 -19.349 1.00 89.12 84 TYR A O 1
ATOM 700 N N . SER A 1 85 ? 16.837 4.535 -18.602 1.00 87.69 85 SER A N 1
ATOM 701 C CA . SER A 1 85 ? 16.276 4.887 -19.916 1.00 87.69 85 SER A CA 1
ATOM 702 C C . SER A 1 85 ? 17.214 5.812 -20.690 1.00 87.69 85 SER A C 1
ATOM 704 O O . SER A 1 85 ? 17.501 5.583 -21.862 1.00 87.69 85 SER A O 1
ATOM 706 N N . ARG A 1 86 ? 17.802 6.813 -20.015 1.00 88.19 86 ARG A N 1
ATOM 707 C CA . ARG A 1 86 ? 18.794 7.711 -20.626 1.00 88.19 86 ARG A CA 1
ATOM 708 C C . ARG A 1 86 ? 20.066 6.982 -21.062 1.00 88.19 86 ARG A C 1
ATOM 710 O O . ARG A 1 86 ? 20.659 7.356 -22.070 1.00 88.19 86 ARG A O 1
ATOM 717 N N . LYS A 1 87 ? 20.525 5.993 -20.290 1.00 90.62 87 LYS A N 1
ATOM 718 C CA . LYS A 1 87 ? 21.779 5.277 -20.555 1.00 90.62 87 LYS A CA 1
ATOM 719 C C . LYS A 1 87 ? 21.647 4.258 -21.686 1.00 90.62 87 LYS A C 1
ATOM 721 O O . LYS A 1 87 ? 22.583 4.118 -22.467 1.00 90.62 87 LYS A O 1
ATOM 726 N N . TYR A 1 88 ? 20.525 3.548 -21.749 1.00 86.75 88 TYR A N 1
ATOM 727 C CA . TYR A 1 88 ? 20.327 2.438 -22.686 1.00 86.75 88 TYR A CA 1
ATOM 728 C C . TYR A 1 88 ? 19.383 2.775 -23.848 1.00 86.75 88 TYR A C 1
ATOM 730 O O . TYR A 1 88 ? 19.182 1.938 -24.719 1.00 86.75 88 TYR A O 1
ATOM 738 N N . ASN A 1 89 ? 18.853 4.005 -23.895 1.00 83.31 89 ASN A N 1
ATOM 739 C CA . ASN A 1 89 ? 17.875 4.460 -24.890 1.00 83.31 89 ASN A CA 1
ATOM 740 C C . ASN A 1 89 ? 16.646 3.534 -24.985 1.00 83.31 89 ASN A C 1
ATOM 742 O O . ASN A 1 89 ? 16.031 3.397 -26.041 1.00 83.31 89 ASN A O 1
ATOM 746 N N . GLU A 1 90 ? 16.312 2.880 -23.872 1.00 81.75 90 GLU A N 1
ATOM 747 C CA . GLU A 1 90 ? 15.103 2.082 -23.738 1.00 81.75 90 GLU A CA 1
ATOM 748 C C . GLU A 1 90 ? 13.942 3.012 -23.391 1.00 81.75 90 GLU A C 1
ATOM 750 O O . GLU A 1 90 ? 14.067 3.909 -22.554 1.00 81.75 90 GLU A O 1
ATOM 755 N N . THR A 1 91 ? 12.814 2.803 -24.061 1.00 71.19 91 THR A N 1
ATOM 756 C CA . THR A 1 91 ? 11.563 3.509 -23.787 1.00 71.19 91 THR A CA 1
ATOM 757 C C . THR A 1 91 ? 10.525 2.477 -23.387 1.00 71.19 91 THR A C 1
ATOM 759 O O . THR A 1 91 ? 10.462 1.391 -23.960 1.00 71.19 91 THR A O 1
ATOM 762 N N . GLY A 1 92 ? 9.739 2.795 -22.370 1.00 72.50 92 GLY A N 1
ATOM 763 C CA . GLY A 1 92 ? 8.726 1.898 -21.849 1.00 72.50 92 GLY A CA 1
ATOM 764 C C . GLY A 1 92 ? 7.847 2.611 -20.845 1.00 72.50 92 GLY A C 1
ATOM 765 O O . GLY A 1 92 ? 8.185 3.687 -20.352 1.00 72.50 92 GLY A O 1
ATOM 766 N N . ASP A 1 93 ? 6.725 1.982 -20.531 1.00 83.81 93 ASP A N 1
ATOM 767 C CA . ASP A 1 93 ? 5.674 2.568 -19.707 1.00 83.81 93 ASP A CA 1
ATOM 768 C C . ASP A 1 93 ? 5.924 2.408 -18.193 1.00 83.81 93 ASP A C 1
ATOM 770 O O . ASP A 1 93 ? 5.028 2.195 -17.379 1.00 83.81 93 ASP A O 1
ATOM 774 N N . LEU A 1 94 ? 7.197 2.450 -17.789 1.00 88.50 94 LEU A N 1
ATOM 775 C CA . LEU A 1 94 ? 7.596 2.190 -16.405 1.00 88.50 94 LEU A CA 1
ATOM 776 C C . LEU A 1 94 ? 7.130 3.282 -15.440 1.00 88.50 94 LEU A C 1
ATOM 778 O O . LEU A 1 94 ? 6.911 2.989 -14.266 1.00 88.50 94 LEU A O 1
ATOM 782 N N . ASP A 1 95 ? 6.979 4.520 -15.918 1.00 89.75 95 ASP A N 1
ATOM 783 C CA . ASP A 1 95 ? 6.437 5.613 -15.111 1.00 89.75 95 ASP A CA 1
ATOM 784 C C . ASP A 1 95 ? 4.945 5.393 -14.811 1.00 89.75 95 ASP A C 1
ATOM 786 O O . ASP A 1 95 ? 4.555 5.509 -13.649 1.00 89.75 95 ASP A O 1
ATOM 790 N N . GLU A 1 96 ? 4.127 4.982 -15.790 1.00 90.69 96 GLU A N 1
ATOM 791 C CA . GLU A 1 96 ? 2.709 4.675 -15.544 1.00 90.69 96 GLU A CA 1
ATOM 792 C C . GLU A 1 96 ? 2.560 3.471 -14.610 1.00 90.69 96 GLU A C 1
ATOM 794 O O . GLU A 1 96 ? 1.797 3.515 -13.643 1.00 90.69 96 GLU A O 1
ATOM 799 N N . VAL A 1 97 ? 3.343 2.411 -14.827 1.00 92.12 97 VAL A N 1
ATOM 800 C CA . VAL A 1 97 ? 3.339 1.221 -13.961 1.00 92.12 97 VAL A CA 1
ATOM 801 C C . VAL A 1 97 ? 3.715 1.582 -12.522 1.00 92.12 97 VAL A C 1
ATOM 803 O O . VAL A 1 97 ? 3.111 1.081 -11.568 1.00 92.12 97 VAL A O 1
ATOM 806 N N . LEU A 1 98 ? 4.685 2.482 -12.342 1.00 94.81 98 LEU A N 1
ATOM 807 C CA . LEU A 1 98 ? 5.091 2.967 -11.027 1.00 94.81 98 LEU A CA 1
ATOM 808 C C . LEU A 1 98 ? 4.037 3.878 -10.381 1.00 94.81 98 LEU A C 1
ATOM 810 O O . LEU A 1 98 ? 3.843 3.824 -9.162 1.00 94.81 98 LEU A O 1
ATOM 814 N N . ASP A 1 99 ? 3.334 4.685 -11.171 1.00 94.44 99 ASP A N 1
ATOM 815 C CA . ASP A 1 99 ? 2.232 5.522 -10.696 1.00 94.44 99 ASP A CA 1
ATOM 816 C C . ASP A 1 99 ? 1.038 4.666 -10.261 1.00 94.44 99 ASP A C 1
ATOM 818 O O . ASP A 1 99 ? 0.483 4.874 -9.179 1.00 94.44 99 ASP A O 1
ATOM 822 N N . GLN A 1 100 ? 0.684 3.639 -11.036 1.00 94.88 100 GLN A N 1
ATOM 823 C CA . GLN A 1 100 ? -0.327 2.654 -10.650 1.00 94.88 100 GLN A CA 1
ATOM 824 C C . GLN A 1 100 ? 0.084 1.900 -9.376 1.00 94.88 100 GLN A C 1
ATOM 826 O O . GLN A 1 100 ? -0.737 1.704 -8.480 1.00 94.88 100 GLN A O 1
ATOM 831 N N . PHE A 1 101 ? 1.358 1.510 -9.251 1.00 95.38 101 PHE A N 1
ATOM 832 C CA . PHE A 1 101 ? 1.908 0.921 -8.026 1.00 95.38 101 PHE A CA 1
ATOM 833 C C . PHE A 1 101 ? 1.721 1.847 -6.812 1.00 95.38 101 PHE A C 1
ATOM 835 O O . PHE A 1 101 ? 1.206 1.414 -5.779 1.00 95.38 101 PHE A O 1
ATOM 842 N N . TYR A 1 102 ? 2.098 3.124 -6.938 1.00 97.12 102 TYR A N 1
ATOM 843 C CA . TYR A 1 102 ? 1.968 4.109 -5.863 1.00 97.12 102 TYR A CA 1
ATOM 844 C C . TYR A 1 102 ? 0.509 4.320 -5.452 1.00 97.12 102 TYR A C 1
ATOM 846 O O . TYR A 1 102 ? 0.189 4.354 -4.262 1.00 97.12 102 TYR A O 1
ATOM 854 N N . ASN A 1 103 ? -0.370 4.472 -6.441 1.00 96.94 103 ASN A N 1
ATOM 855 C CA . ASN A 1 103 ? -1.772 4.791 -6.219 1.00 96.94 103 ASN A CA 1
ATOM 856 C C . ASN A 1 103 ? -2.523 3.624 -5.579 1.00 96.94 103 ASN A C 1
ATOM 858 O O . ASN A 1 103 ? -3.262 3.839 -4.621 1.00 96.94 103 ASN A O 1
ATOM 862 N N . ASP A 1 104 ? -2.323 2.399 -6.061 1.00 96.44 104 ASP A N 1
ATOM 863 C CA . ASP A 1 104 ? -3.089 1.247 -5.580 1.00 96.44 104 ASP A CA 1
ATOM 864 C C . ASP A 1 104 ? -2.682 0.837 -4.163 1.00 96.44 104 ASP A C 1
ATOM 866 O O . ASP A 1 104 ? -3.546 0.642 -3.306 1.00 96.44 104 ASP A O 1
ATOM 870 N N . ILE A 1 105 ? -1.376 0.777 -3.879 1.00 96.00 105 ILE A N 1
ATOM 871 C CA . ILE A 1 105 ? -0.893 0.503 -2.517 1.00 96.00 105 ILE A CA 1
ATOM 872 C C . ILE A 1 105 ? -1.250 1.670 -1.599 1.00 96.00 105 ILE A C 1
ATOM 874 O O . ILE A 1 105 ? -1.690 1.458 -0.472 1.00 96.00 105 ILE A O 1
ATOM 878 N N . GLY A 1 106 ? -1.114 2.903 -2.091 1.00 96.00 106 GLY A N 1
ATOM 879 C CA . GLY A 1 106 ? -1.488 4.107 -1.364 1.00 96.00 106 GLY A CA 1
ATOM 880 C C . GLY A 1 106 ? -2.928 4.068 -0.872 1.00 96.00 106 GLY A C 1
ATOM 881 O O . GLY A 1 106 ? -3.157 4.197 0.323 1.00 96.00 106 GLY A O 1
ATOM 882 N N . LYS A 1 107 ? -3.879 3.786 -1.768 1.00 95.38 107 LYS A N 1
ATOM 883 C CA . LYS A 1 107 ? -5.299 3.639 -1.419 1.00 95.38 107 LYS A CA 1
ATOM 884 C C . LYS A 1 107 ? -5.530 2.558 -0.365 1.00 95.38 107 LYS A C 1
ATOM 886 O O . LYS A 1 107 ? -6.334 2.750 0.537 1.00 95.38 107 LYS A O 1
ATOM 891 N N . LYS A 1 108 ? -4.837 1.420 -0.458 1.00 94.25 108 LYS A N 1
ATOM 892 C CA . LYS A 1 108 ? -4.969 0.335 0.527 1.00 94.25 108 LYS A CA 1
ATOM 893 C C . LYS A 1 108 ? -4.426 0.719 1.903 1.00 94.25 108 LYS A C 1
ATOM 895 O O . LYS A 1 108 ? -5.044 0.374 2.904 1.00 94.25 108 LYS A O 1
ATOM 900 N N . LEU A 1 109 ? -3.305 1.436 1.956 1.00 94.00 109 LEU A N 1
ATOM 901 C CA . LEU A 1 109 ? -2.761 1.972 3.206 1.00 94.00 109 LEU A CA 1
ATOM 902 C C . LEU A 1 109 ? -3.678 3.037 3.810 1.00 94.00 109 LEU A C 1
ATOM 904 O O . LEU A 1 109 ? -3.890 3.028 5.018 1.00 94.00 109 LEU A O 1
ATOM 908 N N . ASP A 1 110 ? -4.248 3.906 2.976 1.00 92.25 110 ASP A N 1
ATOM 909 C CA . ASP A 1 110 ? -5.187 4.935 3.423 1.00 92.25 110 ASP A CA 1
ATOM 910 C C . ASP A 1 110 ? -6.451 4.279 4.029 1.00 92.25 110 ASP A C 1
ATOM 912 O O . ASP A 1 110 ? -6.881 4.676 5.109 1.00 92.25 110 ASP A O 1
ATOM 916 N N . LEU A 1 111 ? -6.970 3.197 3.427 1.00 91.94 111 LEU A N 1
ATOM 917 C CA . LEU A 1 111 ? -8.082 2.406 3.986 1.00 91.94 111 LEU A CA 1
ATOM 918 C C . LEU A 1 111 ? -7.739 1.723 5.322 1.00 91.94 111 LEU A C 1
ATOM 920 O O . LEU A 1 111 ? -8.587 1.650 6.210 1.00 91.94 111 LEU A O 1
ATOM 924 N N . LEU A 1 112 ? -6.519 1.197 5.469 1.00 90.56 112 LEU A N 1
ATOM 925 C CA . LEU A 1 112 ? -6.058 0.603 6.730 1.00 90.56 112 LEU A CA 1
ATOM 926 C C . LEU A 1 112 ? -6.003 1.654 7.845 1.00 90.56 112 LEU A C 1
ATOM 928 O O . LEU A 1 112 ? -6.480 1.405 8.950 1.00 90.56 112 LEU A O 1
ATOM 932 N N . ASP A 1 113 ? -5.470 2.837 7.541 1.00 90.19 113 ASP A N 1
ATOM 933 C CA . ASP A 1 113 ? -5.378 3.947 8.487 1.00 90.19 113 ASP A CA 1
ATOM 934 C C . ASP A 1 113 ? -6.755 4.520 8.858 1.00 90.19 113 ASP A C 1
ATOM 936 O O . ASP A 1 113 ? -7.024 4.771 10.033 1.00 90.19 113 ASP A O 1
ATOM 940 N N . GLU A 1 114 ? -7.663 4.669 7.889 1.00 89.06 114 GLU A N 1
ATOM 941 C CA . GLU A 1 114 ? -9.064 5.027 8.148 1.00 89.06 114 GLU A CA 1
ATOM 942 C C . GLU A 1 114 ? -9.738 4.018 9.081 1.00 89.06 114 GLU A C 1
ATOM 944 O O . GLU A 1 114 ? -10.345 4.408 10.077 1.00 89.06 114 GLU A O 1
ATOM 949 N N . ASN A 1 115 ? -9.565 2.720 8.826 1.00 87.00 115 ASN A N 1
ATOM 950 C CA . ASN A 1 115 ? -10.147 1.687 9.671 1.00 87.00 115 ASN A CA 1
ATOM 951 C C . ASN A 1 115 ? -9.576 1.709 11.104 1.00 87.00 115 ASN A C 1
ATOM 953 O O . ASN A 1 115 ? -10.345 1.636 12.062 1.00 87.00 115 ASN A O 1
ATOM 957 N N . SER A 1 116 ? -8.261 1.886 11.284 1.00 86.38 116 SER A N 1
ATOM 958 C CA . SER A 1 116 ? -7.672 2.061 12.622 1.00 86.38 116 SER A CA 1
ATOM 959 C C . SER A 1 116 ? -8.251 3.292 13.333 1.00 86.38 116 SER A C 1
ATOM 961 O O . SER A 1 116 ? -8.642 3.202 14.500 1.00 86.38 116 SER A O 1
ATOM 963 N N . ARG A 1 117 ? -8.378 4.429 12.632 1.00 86.69 117 ARG A N 1
ATOM 964 C CA . ARG A 1 117 ? -8.964 5.666 13.178 1.00 86.69 117 ARG A CA 1
ATOM 965 C C . ARG A 1 117 ? -10.425 5.481 13.599 1.00 86.69 117 ARG A C 1
ATOM 967 O O . ARG A 1 117 ? -10.787 5.909 14.696 1.00 86.69 117 ARG A O 1
ATOM 974 N N . ASP A 1 118 ? -11.235 4.806 12.790 1.00 86.06 118 ASP A N 1
ATOM 975 C CA . ASP A 1 118 ? -12.635 4.503 13.108 1.00 86.06 118 ASP A CA 1
ATOM 976 C C . ASP A 1 118 ? -12.765 3.673 14.391 1.00 86.06 118 ASP A C 1
ATOM 978 O O . ASP A 1 118 ? -13.603 3.950 15.253 1.00 86.06 118 ASP A O 1
ATOM 982 N N . ILE A 1 119 ? -11.931 2.642 14.542 1.00 82.88 119 ILE A N 1
ATOM 983 C CA . ILE A 1 119 ? -11.989 1.754 15.707 1.00 82.88 119 ILE A CA 1
ATOM 984 C C . ILE A 1 119 ? -11.519 2.489 16.969 1.00 82.88 119 ILE A C 1
ATOM 986 O O . ILE A 1 119 ? -12.155 2.368 18.019 1.00 82.88 119 ILE A O 1
ATOM 990 N N . ILE A 1 120 ? -10.473 3.317 16.872 1.00 83.56 120 ILE A N 1
ATOM 991 C CA . ILE A 1 120 ? -10.019 4.177 17.978 1.00 83.56 120 ILE A CA 1
ATOM 992 C C . ILE A 1 120 ? -11.150 5.097 18.456 1.00 83.56 120 ILE A C 1
ATOM 994 O O . ILE A 1 120 ? -11.345 5.262 19.665 1.00 83.56 120 ILE A O 1
ATOM 998 N N . GLN A 1 121 ? -11.925 5.675 17.534 1.00 81.88 121 GLN A N 1
ATOM 999 C CA . GLN A 1 121 ? -13.068 6.519 17.889 1.00 81.88 121 GLN A CA 1
ATOM 1000 C C . GLN A 1 121 ? -14.146 5.734 18.650 1.00 81.88 121 GLN A C 1
ATOM 1002 O O . GLN A 1 121 ? -14.638 6.219 19.670 1.00 81.88 121 GLN A O 1
ATOM 1007 N N . LEU A 1 122 ? -14.466 4.507 18.224 1.00 77.69 122 LEU A N 1
ATOM 1008 C CA . LEU A 1 122 ? -15.436 3.645 18.917 1.00 77.69 122 LEU A CA 1
ATOM 1009 C C . LEU A 1 122 ? -15.008 3.311 20.354 1.00 77.69 122 LEU A C 1
ATOM 1011 O O . LEU A 1 122 ? -15.822 3.397 21.279 1.00 77.69 122 LEU A O 1
ATOM 1015 N N . VAL A 1 123 ? -13.732 2.965 20.555 1.00 75.69 123 VAL A N 1
ATOM 1016 C CA . VAL A 1 123 ? -13.164 2.700 21.890 1.00 75.69 123 VAL A CA 1
ATOM 1017 C C . VAL A 1 123 ? -13.241 3.954 22.762 1.00 75.69 123 VAL A C 1
ATOM 1019 O O . VAL A 1 123 ? -13.710 3.897 23.899 1.00 75.69 123 VAL A O 1
ATOM 1022 N N . SER A 1 124 ? -12.851 5.104 22.209 1.00 72.31 124 SER A N 1
ATOM 1023 C CA . SER A 1 124 ? -12.828 6.377 22.934 1.00 72.31 124 SER A CA 1
ATOM 1024 C C . SER A 1 124 ? -14.225 6.784 23.409 1.00 72.31 124 SER A C 1
ATOM 1026 O O . SER A 1 124 ? -14.405 7.112 24.580 1.00 72.31 124 SER A O 1
ATOM 1028 N N . VAL A 1 125 ? -15.237 6.707 22.539 1.00 68.44 125 VAL A N 1
ATOM 1029 C CA . VAL A 1 125 ? -16.633 7.025 22.892 1.00 68.44 125 VAL A CA 1
ATOM 1030 C C . VAL A 1 125 ? -17.161 6.083 23.977 1.00 68.44 125 VAL A C 1
ATOM 1032 O O . VAL A 1 125 ? -17.771 6.544 24.943 1.00 68.44 125 VAL A O 1
ATOM 1035 N N . SER A 1 126 ? -16.882 4.783 23.863 1.00 62.09 126 SER A N 1
ATOM 1036 C CA . SER A 1 126 ? -17.307 3.783 24.853 1.00 62.09 126 SER A CA 1
ATOM 1037 C C . SER A 1 126 ? -16.712 4.071 26.237 1.00 62.09 126 SER A C 1
ATOM 1039 O O . SER A 1 126 ? -17.427 4.046 27.240 1.00 62.09 126 SER A O 1
ATOM 1041 N N . TYR A 1 127 ? -15.433 4.454 26.291 1.00 59.00 127 TYR A N 1
ATOM 1042 C CA . TYR A 1 127 ? -14.755 4.845 27.528 1.00 59.00 127 TYR A CA 1
ATOM 1043 C C . TYR A 1 127 ? -15.408 6.061 28.209 1.00 59.00 127 TYR A C 1
ATOM 1045 O O . TYR A 1 127 ? -15.610 6.063 29.428 1.00 59.00 127 TYR A O 1
ATOM 1053 N N . TYR A 1 128 ? -15.782 7.089 27.438 1.00 60.41 128 TYR A N 1
ATOM 1054 C CA . TYR A 1 128 ? -16.462 8.272 27.977 1.00 60.41 128 TYR A CA 1
ATOM 1055 C C . TYR A 1 128 ? -17.878 7.963 28.478 1.00 60.41 128 TYR A C 1
ATOM 1057 O O . TYR A 1 128 ? -18.263 8.469 29.533 1.00 60.41 128 TYR A O 1
ATOM 1065 N N . ILE A 1 129 ? -18.643 7.115 27.782 1.00 59.78 129 ILE A N 1
ATOM 1066 C CA . ILE A 1 129 ? -19.999 6.732 28.207 1.00 59.78 129 ILE A CA 1
ATOM 1067 C C . ILE A 1 129 ? -19.951 5.963 29.533 1.00 59.78 129 ILE A C 1
ATOM 1069 O O . ILE A 1 129 ? -20.672 6.320 30.461 1.00 59.78 129 ILE A O 1
ATOM 1073 N N . VAL A 1 130 ? -19.061 4.973 29.667 1.00 58.97 130 VAL A N 1
ATOM 1074 C CA . VAL A 1 130 ? -18.934 4.163 30.895 1.00 58.97 130 VAL A CA 1
ATOM 1075 C C . VAL A 1 130 ? -18.554 5.016 32.113 1.00 58.97 130 VAL A C 1
ATOM 1077 O O . VAL A 1 130 ? -19.072 4.790 33.203 1.00 58.97 130 VAL A O 1
ATOM 1080 N N . ARG A 1 131 ? -17.701 6.034 31.945 1.00 57.91 131 ARG A N 1
ATOM 1081 C CA . ARG A 1 131 ? -17.315 6.949 33.038 1.00 57.91 131 ARG A CA 1
ATOM 1082 C C . ARG A 1 131 ? -18.349 8.023 33.379 1.00 57.91 131 ARG A C 1
ATOM 1084 O O . ARG A 1 131 ? -18.223 8.645 34.430 1.00 57.91 131 ARG A O 1
ATOM 1091 N N . SER A 1 132 ? -19.331 8.261 32.513 1.00 58.16 132 SER A N 1
ATOM 1092 C CA . SER A 1 132 ? -20.349 9.305 32.709 1.00 58.16 132 SER A CA 1
ATOM 1093 C C . SER A 1 132 ? -21.601 8.802 33.433 1.00 58.16 132 SER A C 1
ATOM 1095 O O . SER A 1 132 ? -22.462 9.607 33.779 1.00 58.16 132 SER A O 1
ATOM 1097 N N . ILE A 1 133 ? -21.721 7.489 33.666 1.00 54.88 133 ILE A N 1
ATOM 1098 C CA . ILE A 1 133 ? -22.815 6.910 34.449 1.00 54.88 133 ILE A CA 1
ATOM 1099 C C . ILE A 1 133 ? -22.484 7.125 35.935 1.00 54.88 133 ILE A C 1
ATOM 1101 O O . ILE A 1 133 ? -21.488 6.576 36.412 1.00 54.88 133 ILE A O 1
ATOM 1105 N N . PRO A 1 134 ? -23.276 7.912 36.686 1.00 47.03 134 PRO A N 1
ATOM 1106 C CA . PRO A 1 134 ? -23.095 8.016 38.125 1.00 47.03 134 PRO A CA 1
ATOM 1107 C C . PRO A 1 134 ? -23.364 6.639 38.735 1.00 47.03 134 PRO A C 1
ATOM 1109 O O . PRO A 1 134 ? -24.402 6.036 38.463 1.00 47.03 134 PRO A O 1
ATOM 1112 N N . LEU A 1 135 ? -22.435 6.143 39.553 1.00 53.25 135 LEU A N 1
ATOM 1113 C CA . LEU A 1 135 ? -22.696 5.008 40.436 1.00 53.25 135 LEU A CA 1
ATOM 1114 C C . LEU A 1 135 ? -23.756 5.465 41.447 1.00 53.25 135 LEU A C 1
ATOM 1116 O O . LEU A 1 135 ? -23.441 6.221 42.366 1.00 53.25 135 LEU A O 1
ATOM 1120 N N . GLY A 1 136 ? -25.010 5.099 41.183 1.00 50.38 136 GLY A N 1
ATOM 1121 C CA . GLY A 1 136 ? -26.128 5.238 42.116 1.00 50.38 136 GLY A CA 1
ATOM 1122 C C . GLY A 1 136 ? -26.073 4.189 43.212 1.00 50.38 136 GLY A C 1
ATOM 1123 O O . GLY A 1 136 ? -25.616 3.061 42.918 1.00 50.38 136 GLY A O 1
#

Secondary structure (DSSP, 8-state):
-------SSHHHHHHHHHHHHHHHHHHHHHHHS-THHHHHHHHHTTT--HHHHHHHHHHHHHHHHHHHHHHHHHHHHHHHHHHHHHHH----THHHHHHHHHHHHHHHHHHHHHHHHHHHHHHHHHHHHHHHS---

Radius of gyration: 21.71 Å; chains: 1; bounding box: 48×38×67 Å

Foldseek 3Di:
DPDPDDDPDVQRVLLVVLVVVLVVLVVVLVVLLPCPPLLVVCVVCLLVDVVSLVVLVVQLVVLVVVLVVLVVVLVVVVVVCVVVCVVPVDDDPSNVSSVCSNVVSNVSSVSSNVVSVVSNVSSVVSVVVVVPDPPD

Sequence (136 aa):
MPSVWLPENGTEFLHYFISHVKSNWLAYCDAHLADVNLRRQVINSNGSDPQLLNTLLEDGLKWLNYRQQLGRFTSKIRDFIKSYSRKYNETGDLDEVLDQFYNDIGKKLDLLDENSRDIIQLVSVSYYIVRSIPLG

pLDDT: mean 83.65, std 12.32, range [47.03, 97.12]

Organism: NCBI:txid700344